Protein AF-A0A2S7N4T4-F1 (afdb_monomer_lite)

Organism: NCBI:txid2064768

Radius of gyration: 18.1 Å; chains: 1; bounding box: 40×39×51 Å

Sequence (169 aa):
MYYPLLSNLRRKQINNHDIDLLDWWLGTRRANTRRHLNPLQFSLDCKIDTDHSIRLFSLCALDENLGLLSVRYVSRCPNCDTVLSTQEQEFVPKIRDCYECGGKYNQDILKDKVEIYFSLNCAPQENIMKKEEVPIGGGQGKAVSLQGLMVRNMLETNDELSGLFECFL

pLDDT: mean 80.86, std 18.31, range [38.97, 97.56]

Secondary structure (DSSP, 8-state):
---GGGGGGGGGT--HHHHHHHHHHHHHS-GGGGGSB-HHHHHHHHT--HHHHHHHHHHHHH-TTT--EEEEEEEE-TTT--EEEEESSS---SEEE-TTT--EEEHHHHHTTEEEEEEE-SPPP---------PPPP---PPPPP-HHHHHHHHTT-GGGGGGSTT--

Structure (mmCIF, N/CA/C/O backbone):
data_AF-A0A2S7N4T4-F1
#
_entry.id   AF-A0A2S7N4T4-F1
#
loop_
_atom_site.group_PDB
_atom_site.id
_atom_site.type_symbol
_atom_site.label_atom_id
_atom_site.label_alt_id
_atom_site.label_comp_id
_atom_site.label_asym_id
_atom_site.label_entity_id
_atom_site.label_seq_id
_atom_site.pdbx_PDB_ins_code
_atom_site.Cartn_x
_atom_site.Cartn_y
_atom_site.Cartn_z
_atom_site.occupancy
_atom_site.B_iso_or_equiv
_atom_site.auth_seq_id
_atom_site.auth_comp_id
_atom_site.auth_asym_id
_atom_site.auth_atom_id
_atom_site.pdbx_PDB_model_num
ATOM 1 N N . MET A 1 1 ? 11.671 7.330 -16.842 1.00 81.25 1 MET A N 1
ATOM 2 C CA . MET A 1 1 ? 11.488 6.928 -15.437 1.00 81.25 1 MET A CA 1
ATOM 3 C C . MET A 1 1 ? 11.312 8.183 -14.595 1.00 81.25 1 MET A C 1
ATOM 5 O O . MET A 1 1 ? 12.155 9.072 -14.693 1.00 81.25 1 MET A O 1
ATOM 9 N N . TYR A 1 2 ? 10.219 8.295 -13.849 1.00 89.00 2 TYR A N 1
ATOM 10 C CA . TYR A 1 2 ? 9.905 9.423 -12.964 1.00 89.00 2 TYR A CA 1
ATOM 11 C C . TYR A 1 2 ? 10.602 9.304 -11.600 1.00 89.00 2 TYR A C 1
ATOM 13 O O . TYR A 1 2 ? 10.934 10.316 -10.985 1.00 89.00 2 TYR A O 1
ATOM 21 N N . TYR A 1 3 ? 10.865 8.079 -11.146 1.00 91.94 3 TYR A N 1
ATOM 22 C CA . TYR A 1 3 ? 11.435 7.749 -9.843 1.00 91.94 3 TYR A CA 1
ATOM 23 C C . TYR A 1 3 ? 12.658 6.839 -10.012 1.00 91.94 3 TYR A C 1
ATOM 25 O O . TYR A 1 3 ? 12.555 5.624 -9.845 1.00 91.94 3 TYR A O 1
ATOM 33 N N . PRO A 1 4 ? 13.853 7.388 -10.305 1.00 91.00 4 PRO A N 1
ATOM 34 C CA . PRO A 1 4 ? 15.040 6.574 -10.589 1.00 91.00 4 PRO A CA 1
ATOM 35 C C . PRO A 1 4 ? 15.467 5.628 -9.463 1.00 91.00 4 PRO A C 1
ATOM 37 O O . PRO A 1 4 ? 16.117 4.620 -9.732 1.00 91.00 4 PRO A O 1
ATOM 40 N N . LEU A 1 5 ? 15.063 5.904 -8.217 1.00 91.00 5 LEU A N 1
ATOM 41 C CA . LEU A 1 5 ? 15.280 5.015 -7.070 1.00 91.00 5 LEU A CA 1
ATOM 42 C C . LEU A 1 5 ? 14.680 3.619 -7.286 1.00 91.00 5 LEU A C 1
ATOM 44 O O . LEU A 1 5 ? 15.238 2.641 -6.798 1.00 91.00 5 LEU A O 1
ATOM 48 N N . LEU A 1 6 ? 13.614 3.497 -8.085 1.00 92.56 6 LEU A N 1
ATOM 49 C CA . LEU A 1 6 ? 13.012 2.211 -8.440 1.00 92.56 6 LEU A CA 1
ATOM 50 C C . LEU A 1 6 ? 13.980 1.273 -9.174 1.00 92.56 6 LEU A C 1
ATOM 52 O O . LEU A 1 6 ? 13.849 0.056 -9.073 1.00 92.56 6 LEU A O 1
ATOM 56 N N . SER A 1 7 ? 15.008 1.803 -9.845 1.00 91.12 7 SER A N 1
ATOM 57 C CA . SER A 1 7 ? 16.040 0.976 -10.483 1.00 91.12 7 SER A CA 1
ATOM 58 C C . SER A 1 7 ? 16.810 0.095 -9.488 1.00 91.12 7 SER A C 1
ATOM 60 O O . SER A 1 7 ? 17.310 -0.965 -9.874 1.00 91.12 7 SER A O 1
ATOM 62 N N . ASN A 1 8 ? 16.843 0.461 -8.200 1.00 90.81 8 ASN A N 1
ATOM 63 C CA . ASN A 1 8 ? 17.457 -0.351 -7.150 1.00 90.81 8 ASN A CA 1
ATOM 64 C C . ASN A 1 8 ? 16.708 -1.675 -6.915 1.00 90.81 8 ASN A C 1
ATOM 66 O O . ASN A 1 8 ? 17.338 -2.652 -6.506 1.00 90.81 8 ASN A O 1
ATOM 70 N N . LEU A 1 9 ? 15.416 -1.767 -7.262 1.00 91.25 9 LEU A N 1
ATOM 71 C CA . LEU A 1 9 ? 14.636 -3.011 -7.168 1.00 91.25 9 LEU A CA 1
ATOM 72 C C . LEU A 1 9 ? 15.167 -4.119 -8.085 1.00 91.25 9 LEU A C 1
ATOM 74 O O . LEU A 1 9 ? 14.981 -5.299 -7.791 1.00 91.25 9 LEU A O 1
ATOM 78 N N . ARG A 1 10 ? 15.907 -3.775 -9.148 1.00 91.00 10 ARG A N 1
ATOM 79 C CA . ARG A 1 10 ? 16.563 -4.762 -10.026 1.00 91.00 10 ARG A CA 1
ATOM 80 C C . ARG A 1 10 ? 17.531 -5.655 -9.254 1.00 91.00 10 ARG A C 1
ATOM 82 O O . ARG A 1 10 ? 17.649 -6.842 -9.541 1.00 91.00 10 ARG A O 1
ATOM 89 N N . ARG A 1 11 ? 18.186 -5.109 -8.221 1.00 91.06 11 ARG A N 1
ATOM 90 C CA . ARG A 1 11 ? 19.092 -5.864 -7.334 1.00 91.06 11 ARG A CA 1
ATOM 91 C C . ARG A 1 11 ? 18.350 -6.900 -6.485 1.00 91.06 11 ARG A C 1
ATOM 93 O O . ARG A 1 11 ? 18.974 -7.823 -5.978 1.00 91.06 11 ARG A O 1
ATOM 100 N N . LYS A 1 12 ? 17.029 -6.757 -6.346 1.00 88.56 12 LYS A N 1
ATOM 101 C CA . LYS A 1 12 ? 16.130 -7.672 -5.629 1.00 88.56 12 LYS A CA 1
ATOM 102 C C . LYS A 1 12 ? 15.410 -8.647 -6.566 1.00 88.56 12 LYS A C 1
ATOM 104 O O . LYS A 1 12 ? 14.422 -9.249 -6.160 1.00 88.56 12 LYS A O 1
ATOM 109 N N . GLN A 1 13 ? 15.899 -8.796 -7.801 1.00 89.94 13 GLN A N 1
ATOM 110 C CA . GLN A 1 13 ? 15.342 -9.693 -8.820 1.00 89.94 13 GLN A CA 1
ATOM 111 C C . GLN A 1 13 ? 13.886 -9.375 -9.209 1.00 89.94 13 GLN A C 1
ATOM 113 O O . GLN A 1 13 ? 13.177 -10.239 -9.717 1.00 89.94 13 GLN A O 1
ATOM 118 N N . ILE A 1 14 ? 13.435 -8.134 -9.001 1.00 93.19 14 ILE A N 1
ATOM 119 C CA . ILE A 1 14 ? 12.149 -7.678 -9.534 1.00 93.19 14 ILE A CA 1
ATOM 120 C C . ILE A 1 14 ? 12.297 -7.445 -11.040 1.00 93.19 14 ILE A C 1
ATOM 122 O O . ILE A 1 14 ? 13.296 -6.876 -11.493 1.00 93.19 14 ILE A O 1
ATOM 126 N N . ASN A 1 15 ? 11.308 -7.892 -11.814 1.00 94.44 15 ASN A N 1
ATOM 127 C CA . ASN A 1 15 ? 11.302 -7.742 -13.263 1.00 94.44 15 ASN A CA 1
ATOM 128 C C . ASN A 1 15 ? 11.269 -6.254 -13.647 1.00 94.44 15 ASN A C 1
ATOM 130 O O . ASN A 1 15 ? 10.511 -5.466 -13.082 1.00 94.44 15 ASN A O 1
ATOM 134 N N . ASN A 1 16 ? 12.068 -5.871 -14.646 1.00 94.62 16 ASN A N 1
ATOM 135 C CA . ASN A 1 16 ? 12.084 -4.509 -15.185 1.00 94.62 16 ASN A CA 1
ATOM 136 C C . ASN A 1 16 ? 10.695 -4.038 -15.621 1.00 94.62 16 ASN A C 1
ATOM 138 O O . ASN A 1 16 ? 10.374 -2.873 -15.429 1.00 94.62 16 ASN A O 1
ATOM 142 N N . HIS A 1 17 ? 9.875 -4.942 -16.159 1.00 95.50 17 HIS A N 1
ATOM 143 C CA . HIS A 1 17 ? 8.514 -4.616 -16.561 1.00 95.50 17 HIS A CA 1
ATOM 144 C C . HIS A 1 17 ? 7.666 -4.105 -15.386 1.00 95.50 17 HIS A C 1
ATOM 146 O O . HIS A 1 17 ? 7.026 -3.064 -15.508 1.00 95.50 17 HIS A O 1
ATOM 152 N N . ASP A 1 18 ? 7.721 -4.778 -14.235 1.00 95.50 18 ASP A N 1
ATOM 153 C CA . ASP A 1 18 ? 6.943 -4.408 -13.046 1.00 95.50 18 ASP A CA 1
ATOM 154 C C . ASP A 1 18 ? 7.452 -3.096 -12.432 1.00 95.50 18 ASP A C 1
ATOM 156 O O . ASP A 1 18 ? 6.670 -2.265 -11.968 1.00 95.50 18 ASP A O 1
ATOM 160 N N . ILE A 1 19 ? 8.771 -2.877 -12.492 1.00 95.50 19 ILE A N 1
ATOM 161 C CA . ILE A 1 19 ? 9.420 -1.623 -12.085 1.00 95.50 19 ILE A CA 1
ATOM 162 C C . ILE A 1 19 ? 8.930 -0.460 -12.956 1.00 95.50 19 ILE A C 1
ATOM 164 O O . ILE A 1 19 ? 8.550 0.584 -12.426 1.00 95.50 19 ILE A O 1
ATOM 168 N N . ASP A 1 20 ? 8.923 -0.637 -14.277 1.00 95.75 20 ASP A N 1
ATOM 169 C CA . ASP A 1 20 ? 8.491 0.393 -15.224 1.00 95.75 20 ASP A CA 1
ATOM 170 C C . ASP A 1 20 ? 6.979 0.663 -15.106 1.00 95.75 20 ASP A C 1
ATOM 172 O O . ASP A 1 20 ? 6.548 1.817 -15.181 1.00 95.75 20 ASP A O 1
ATOM 176 N N . LEU A 1 21 ? 6.171 -0.374 -14.848 1.00 96.88 21 LEU A N 1
ATOM 177 C CA . LEU A 1 21 ? 4.741 -0.234 -14.562 1.00 96.88 21 LEU A CA 1
ATOM 178 C C . LEU A 1 21 ? 4.489 0.556 -13.279 1.00 96.88 21 LEU A C 1
ATOM 180 O O . LEU A 1 21 ? 3.645 1.454 -13.279 1.00 96.88 21 LEU A O 1
ATOM 184 N N . LEU A 1 22 ? 5.220 0.263 -12.200 1.00 96.62 22 LEU A N 1
ATOM 185 C CA . LEU A 1 22 ? 5.103 1.016 -10.953 1.00 96.62 22 LEU A CA 1
ATOM 186 C C . LEU A 1 22 ? 5.532 2.472 -11.140 1.00 96.62 22 LEU A C 1
ATOM 188 O O . LEU A 1 22 ? 4.828 3.374 -10.686 1.00 96.62 22 LEU A O 1
ATOM 192 N N . ASP A 1 23 ? 6.648 2.714 -11.829 1.00 96.25 23 ASP A N 1
ATOM 193 C CA . ASP A 1 23 ? 7.136 4.062 -12.123 1.00 96.25 23 ASP A CA 1
ATOM 194 C C . ASP A 1 23 ? 6.095 4.891 -12.881 1.00 96.25 23 ASP A C 1
ATOM 196 O O . ASP A 1 23 ? 5.756 6.008 -12.473 1.00 96.25 23 ASP A O 1
ATOM 200 N N . TRP A 1 24 ? 5.544 4.316 -13.953 1.00 95.25 24 TRP A N 1
ATOM 201 C CA . TRP A 1 24 ? 4.478 4.935 -14.728 1.00 95.25 24 TRP A CA 1
ATOM 202 C C . TRP A 1 24 ? 3.242 5.184 -13.861 1.00 95.25 24 TRP A C 1
ATOM 204 O O . TRP A 1 24 ? 2.739 6.311 -13.812 1.00 95.25 24 TRP A O 1
ATOM 214 N N . TRP A 1 25 ? 2.776 4.171 -13.123 1.00 96.25 25 TRP A N 1
ATOM 215 C CA . TRP A 1 25 ? 1.568 4.270 -12.308 1.00 96.25 25 TRP A CA 1
ATOM 216 C C . TRP A 1 25 ? 1.692 5.367 -11.250 1.00 96.25 25 TRP A C 1
ATOM 218 O O . TRP A 1 25 ? 0.807 6.224 -11.167 1.00 96.25 25 TRP A O 1
ATOM 228 N N . LEU A 1 26 ? 2.812 5.417 -10.518 1.00 95.25 26 LEU A N 1
ATOM 229 C CA . LEU A 1 26 ? 3.123 6.477 -9.552 1.00 95.25 26 LEU A CA 1
ATOM 230 C C . LEU A 1 26 ? 3.168 7.856 -10.223 1.00 95.25 26 LEU A C 1
ATOM 232 O O . LEU A 1 26 ? 2.606 8.817 -9.688 1.00 95.25 26 LEU A O 1
ATOM 236 N N . GLY A 1 27 ? 3.764 7.945 -11.417 1.00 92.00 27 GLY A N 1
ATOM 237 C CA . GLY A 1 27 ? 3.831 9.169 -12.215 1.00 92.00 27 GLY A CA 1
ATOM 238 C C . GLY A 1 27 ? 2.451 9.731 -12.573 1.00 92.00 27 GLY A C 1
ATOM 239 O O . GLY A 1 27 ? 2.257 10.948 -12.552 1.00 92.00 27 GLY A O 1
ATOM 240 N N . THR A 1 28 ? 1.456 8.866 -12.805 1.00 91.44 28 THR A N 1
ATOM 241 C CA . THR A 1 28 ? 0.073 9.291 -13.105 1.00 91.44 28 THR A CA 1
ATOM 242 C C . THR A 1 28 ? -0.726 9.770 -11.886 1.00 91.44 28 THR A C 1
ATOM 244 O O . THR A 1 28 ? -1.798 10.362 -12.045 1.00 91.44 28 THR A O 1
ATOM 247 N N . ARG A 1 29 ? -0.267 9.511 -10.650 1.00 92.38 29 ARG A N 1
ATOM 248 C CA . ARG A 1 29 ? -1.033 9.850 -9.439 1.00 92.38 29 ARG A CA 1
ATOM 249 C C . ARG A 1 29 ? -0.998 11.354 -9.158 1.00 92.38 29 ARG A C 1
ATOM 251 O O . ARG A 1 29 ? 0.064 11.983 -9.103 1.00 92.38 29 ARG A O 1
ATOM 258 N N . ARG A 1 30 ? -2.175 11.925 -8.877 1.00 89.44 30 ARG A N 1
ATOM 259 C CA . ARG A 1 30 ? -2.335 13.321 -8.430 1.00 89.44 30 ARG A CA 1
ATOM 260 C C . ARG A 1 30 ? -1.657 13.533 -7.074 1.00 89.44 30 ARG A C 1
ATOM 262 O O . ARG A 1 30 ? -1.575 12.609 -6.265 1.00 89.44 30 ARG A O 1
ATOM 269 N N . ALA A 1 31 ? -1.258 14.769 -6.776 1.00 85.56 31 ALA A N 1
ATOM 270 C CA . ALA A 1 31 ? -0.576 15.111 -5.524 1.00 85.56 31 ALA A CA 1
ATOM 271 C C . ALA A 1 31 ? -1.319 14.608 -4.267 1.00 85.56 31 ALA A C 1
ATOM 273 O O . ALA A 1 31 ? -0.714 13.967 -3.413 1.00 85.56 31 ALA A O 1
ATOM 274 N N . ASN A 1 32 ? -2.642 14.793 -4.199 1.00 84.88 32 ASN A N 1
ATOM 275 C CA . ASN A 1 32 ? -3.446 14.368 -3.044 1.00 84.88 32 ASN A CA 1
ATOM 276 C C . ASN A 1 32 ? -3.521 12.839 -2.884 1.00 84.88 32 ASN A C 1
ATOM 278 O O . ASN A 1 32 ? -3.624 12.339 -1.766 1.00 84.88 32 ASN A O 1
ATOM 282 N N . THR A 1 33 ? -3.441 12.090 -3.989 1.00 88.56 33 THR A N 1
ATOM 283 C CA . THR A 1 33 ? -3.483 10.618 -3.968 1.00 88.56 33 THR A CA 1
ATOM 284 C C . THR A 1 33 ? -2.148 9.992 -3.577 1.00 88.56 33 THR A C 1
ATOM 286 O O . THR A 1 33 ? -2.130 8.872 -3.084 1.00 88.56 33 THR A O 1
ATOM 289 N N . ARG A 1 34 ? -1.032 10.722 -3.708 1.00 90.62 34 ARG A N 1
ATOM 290 C CA . ARG A 1 34 ? 0.311 10.220 -3.366 1.00 90.62 34 ARG A CA 1
ATOM 291 C C . ARG A 1 34 ? 0.502 9.907 -1.882 1.00 90.62 34 ARG A C 1
ATOM 293 O O . ARG A 1 34 ? 1.447 9.210 -1.551 1.00 90.62 34 ARG A O 1
ATOM 300 N N . ARG A 1 35 ? -0.379 10.403 -1.007 1.00 89.94 35 ARG A N 1
ATOM 301 C CA . ARG A 1 35 ? -0.368 10.112 0.439 1.00 89.94 35 ARG A CA 1
ATOM 302 C C . ARG A 1 35 ? -1.173 8.868 0.829 1.00 89.94 35 ARG A C 1
ATOM 304 O O . ARG A 1 35 ? -1.085 8.441 1.972 1.00 89.94 35 ARG A O 1
ATOM 311 N N . HIS A 1 36 ? -1.975 8.335 -0.092 1.00 93.38 36 HIS A N 1
ATOM 312 C CA . HIS A 1 36 ? -2.907 7.230 0.147 1.00 93.38 36 HIS A CA 1
ATOM 313 C C . HIS A 1 36 ? -2.821 6.216 -0.997 1.00 93.38 36 HIS A C 1
ATOM 315 O O . HIS A 1 36 ? -3.820 5.858 -1.620 1.00 93.38 36 HIS A O 1
ATOM 321 N N . LEU A 1 37 ? -1.600 5.805 -1.333 1.00 96.25 37 LEU A N 1
ATOM 322 C CA . LEU A 1 37 ? -1.372 4.792 -2.350 1.00 96.25 37 LEU A CA 1
ATOM 323 C C . LEU A 1 37 ? -1.751 3.425 -1.785 1.00 96.25 37 LEU A C 1
ATOM 325 O O . LEU A 1 37 ? -1.360 3.075 -0.673 1.00 96.25 37 LEU A O 1
ATOM 329 N N . ASN A 1 38 ? -2.510 2.660 -2.561 1.00 95.94 38 ASN A N 1
ATOM 330 C CA . ASN A 1 38 ? -2.962 1.330 -2.186 1.00 95.94 38 ASN A CA 1
ATOM 331 C C . ASN A 1 38 ? -2.388 0.313 -3.193 1.00 95.94 38 ASN A C 1
ATOM 333 O O . ASN A 1 38 ? -2.705 0.438 -4.382 1.00 95.94 38 ASN A O 1
ATOM 337 N N . PRO A 1 39 ? -1.583 -0.679 -2.760 1.00 96.62 39 PRO A N 1
ATOM 338 C CA . PRO A 1 39 ? -1.014 -1.692 -3.655 1.00 96.62 39 PRO A CA 1
ATOM 339 C C . PRO A 1 39 ? -2.088 -2.467 -4.427 1.00 96.62 39 PRO A C 1
ATOM 341 O O . PRO A 1 39 ? -1.880 -2.854 -5.569 1.00 96.62 39 PRO A O 1
ATOM 344 N N . LEU A 1 40 ? -3.285 -2.602 -3.866 1.00 96.62 40 LEU A N 1
ATOM 345 C CA . LEU A 1 40 ? -4.400 -3.311 -4.494 1.00 96.62 40 LEU A CA 1
ATOM 346 C C . LEU A 1 40 ? -4.998 -2.525 -5.648 1.00 96.62 40 LEU A C 1
ATOM 348 O O . LEU A 1 40 ? -5.381 -3.095 -6.664 1.00 96.62 40 LEU A O 1
ATOM 352 N N . GLN A 1 41 ? -5.039 -1.197 -5.515 1.00 96.19 41 GLN A N 1
ATOM 353 C CA . GLN A 1 41 ? -5.430 -0.346 -6.630 1.00 96.19 41 GLN A CA 1
ATOM 354 C C . GLN A 1 41 ? -4.405 -0.461 -7.760 1.00 96.19 41 GLN A C 1
ATOM 356 O O . GLN A 1 41 ? -4.794 -0.500 -8.920 1.00 96.19 41 GLN A O 1
ATOM 361 N N . PHE A 1 42 ? -3.114 -0.555 -7.433 1.00 97.12 42 PHE A N 1
ATOM 362 C CA . PHE A 1 42 ? -2.068 -0.802 -8.424 1.00 97.12 42 PHE A CA 1
ATOM 363 C C . PHE A 1 42 ? -2.213 -2.182 -9.088 1.00 97.12 42 PHE A C 1
ATOM 365 O O . PHE A 1 42 ? -2.191 -2.262 -10.313 1.00 97.12 42 PHE A O 1
ATOM 372 N N . SER A 1 43 ? -2.447 -3.244 -8.309 1.00 97.56 43 SER A N 1
ATOM 373 C CA . SER A 1 43 ? -2.735 -4.597 -8.813 1.00 97.56 43 SER A CA 1
ATOM 374 C C . SER A 1 43 ? -3.887 -4.591 -9.822 1.00 97.56 43 SER A C 1
ATOM 376 O O . SER A 1 43 ? -3.747 -5.132 -10.919 1.00 97.56 43 SER A O 1
ATOM 378 N N . LEU A 1 44 ? -4.987 -3.900 -9.508 1.00 97.06 44 LEU A N 1
ATOM 379 C CA . LEU A 1 44 ? -6.148 -3.789 -10.393 1.00 97.06 44 LEU A CA 1
ATOM 380 C C . LEU A 1 44 ? -5.882 -2.921 -11.629 1.00 97.06 44 LEU A C 1
ATOM 382 O O . LEU A 1 44 ? -6.213 -3.334 -12.741 1.00 97.06 44 LEU A O 1
ATOM 386 N N . ASP A 1 45 ? -5.275 -1.744 -11.453 1.00 96.38 45 ASP A N 1
ATOM 387 C CA . ASP A 1 45 ? -4.990 -0.802 -12.543 1.00 96.38 45 ASP A CA 1
ATOM 388 C C . ASP A 1 45 ? -4.009 -1.403 -13.565 1.00 96.38 45 ASP A C 1
ATOM 390 O O . ASP A 1 45 ? -4.161 -1.198 -14.771 1.00 96.38 45 ASP A O 1
ATOM 394 N N . CYS A 1 46 ? -3.010 -2.152 -13.091 1.00 95.88 46 CYS A N 1
ATOM 395 C CA . CYS A 1 46 ? -1.928 -2.697 -13.910 1.00 95.88 46 CYS A CA 1
ATOM 396 C C . CYS A 1 46 ? -2.083 -4.190 -14.234 1.00 95.88 46 CYS A C 1
ATOM 398 O O . CYS A 1 46 ? -1.256 -4.727 -14.965 1.00 95.88 46 CYS A O 1
ATOM 400 N N . LYS A 1 47 ? -3.139 -4.853 -13.738 1.00 96.31 47 LYS A N 1
ATOM 401 C CA . LYS A 1 47 ? -3.372 -6.305 -13.878 1.00 96.31 47 LYS A CA 1
ATOM 402 C C . LYS A 1 47 ? -2.178 -7.147 -13.411 1.00 96.31 47 LYS A C 1
ATOM 404 O O . LYS A 1 47 ? -1.807 -8.127 -14.054 1.00 96.31 47 LYS A O 1
ATOM 409 N N . ILE A 1 48 ? -1.587 -6.741 -12.294 1.00 94.62 48 ILE A N 1
ATOM 410 C CA . ILE A 1 48 ? -0.492 -7.448 -11.625 1.00 94.62 48 ILE A CA 1
ATOM 411 C C . ILE A 1 48 ? -1.079 -8.256 -10.473 1.00 94.62 48 ILE A C 1
ATOM 413 O O . ILE A 1 48 ? -2.055 -7.834 -9.853 1.00 94.62 48 ILE A O 1
ATOM 417 N N . ASP A 1 49 ? -0.477 -9.402 -10.178 1.00 96.56 49 ASP A N 1
ATOM 418 C CA . ASP A 1 49 ? -0.837 -10.216 -9.025 1.00 96.56 49 ASP A CA 1
ATOM 419 C C . ASP A 1 49 ? -0.843 -9.406 -7.711 1.00 96.56 49 ASP A C 1
ATOM 421 O O . ASP A 1 49 ? -0.005 -8.527 -7.480 1.00 96.56 49 ASP A O 1
ATOM 425 N N . THR A 1 50 ? -1.830 -9.675 -6.855 1.00 96.25 50 THR A N 1
ATOM 426 C CA . THR A 1 50 ? -2.033 -8.914 -5.620 1.00 96.25 50 THR A CA 1
ATOM 427 C C . THR A 1 50 ? -0.873 -9.109 -4.647 1.00 96.25 50 THR A C 1
ATOM 429 O O . THR A 1 50 ? -0.350 -8.113 -4.140 1.00 96.25 50 THR A O 1
ATOM 432 N N . ASP A 1 51 ? -0.402 -10.336 -4.450 1.00 96.50 51 ASP A N 1
ATOM 433 C CA . ASP A 1 51 ? 0.710 -10.610 -3.536 1.00 96.50 51 ASP A CA 1
ATOM 434 C C . ASP A 1 51 ? 1.998 -9.969 -4.052 1.00 96.50 51 ASP A C 1
ATOM 436 O O . ASP A 1 51 ? 2.745 -9.333 -3.299 1.00 96.50 51 ASP A O 1
ATOM 440 N N . HIS A 1 52 ? 2.213 -10.028 -5.368 1.00 95.81 52 HIS A N 1
ATOM 441 C CA . HIS A 1 52 ? 3.315 -9.326 -6.011 1.00 95.81 52 HIS A CA 1
ATOM 442 C C . HIS A 1 52 ? 3.239 -7.805 -5.803 1.00 95.81 52 HIS A C 1
ATOM 444 O O . HIS A 1 52 ? 4.245 -7.177 -5.469 1.00 95.81 52 HIS A O 1
ATOM 450 N N . SER A 1 53 ? 2.055 -7.202 -5.944 1.00 97.06 53 SER A N 1
ATOM 451 C CA . SER A 1 53 ? 1.860 -5.761 -5.739 1.00 97.06 53 SER A CA 1
ATOM 452 C C . SER A 1 53 ? 2.172 -5.325 -4.305 1.00 97.06 53 SER A C 1
ATOM 454 O O . SER A 1 53 ? 2.854 -4.319 -4.096 1.00 97.06 53 SER A O 1
ATOM 456 N N . ILE A 1 54 ? 1.735 -6.109 -3.315 1.00 96.50 54 ILE A N 1
ATOM 457 C CA . ILE A 1 54 ? 2.001 -5.856 -1.898 1.00 96.50 54 ILE A CA 1
ATOM 458 C C . ILE A 1 54 ? 3.503 -5.961 -1.652 1.00 96.50 54 ILE A C 1
ATOM 460 O O . ILE A 1 54 ? 4.097 -5.040 -1.093 1.00 96.50 54 ILE A O 1
ATOM 464 N N . ARG A 1 55 ? 4.143 -7.028 -2.143 1.00 95.56 55 ARG A N 1
ATOM 465 C CA . ARG A 1 55 ? 5.592 -7.222 -2.029 1.00 95.56 55 ARG A CA 1
ATOM 466 C C . ARG A 1 55 ? 6.373 -6.050 -2.621 1.00 95.56 55 ARG A C 1
ATOM 468 O O . ARG A 1 55 ? 7.316 -5.572 -1.995 1.00 95.56 55 ARG A O 1
ATOM 475 N N . LEU A 1 56 ? 5.983 -5.573 -3.800 1.00 95.88 56 LEU A N 1
ATOM 476 C CA . LEU A 1 56 ? 6.635 -4.457 -4.483 1.00 95.88 56 LEU A CA 1
ATOM 477 C C . LEU A 1 56 ? 6.586 -3.171 -3.643 1.00 95.88 56 LEU A C 1
ATOM 479 O O . LEU A 1 56 ? 7.609 -2.511 -3.450 1.00 95.88 56 LEU A O 1
ATOM 483 N N . PHE A 1 57 ? 5.412 -2.838 -3.104 1.00 97.00 57 PHE A N 1
ATOM 484 C CA . PHE A 1 57 ? 5.222 -1.662 -2.254 1.00 97.00 57 PHE A CA 1
ATOM 485 C C . PHE A 1 57 ? 5.972 -1.790 -0.929 1.00 97.00 57 PHE A C 1
ATOM 487 O O . PHE A 1 57 ? 6.642 -0.842 -0.517 1.00 97.00 57 PHE A O 1
ATOM 494 N N . SER A 1 58 ? 5.927 -2.966 -0.302 1.00 94.56 58 SER A N 1
ATOM 495 C CA . SER A 1 58 ? 6.671 -3.252 0.925 1.00 94.56 58 SER A CA 1
ATOM 496 C C . SER A 1 58 ? 8.175 -3.094 0.719 1.00 94.56 58 SER A C 1
ATOM 498 O O . SER A 1 58 ? 8.827 -2.446 1.528 1.00 94.56 58 SER A O 1
ATOM 500 N N . LEU A 1 59 ? 8.734 -3.584 -0.394 1.00 95.00 59 LEU A N 1
ATOM 501 C CA . LEU A 1 59 ? 10.146 -3.360 -0.729 1.00 95.00 59 LEU A CA 1
ATOM 502 C C . LEU A 1 59 ? 10.465 -1.871 -0.901 1.00 95.00 59 LEU A C 1
ATOM 504 O O . LEU A 1 59 ? 11.489 -1.403 -0.415 1.00 95.00 59 LEU A O 1
ATOM 508 N N . CYS A 1 60 ? 9.585 -1.111 -1.554 1.00 95.00 60 CYS A N 1
ATOM 509 C CA . CYS A 1 60 ? 9.782 0.328 -1.738 1.00 95.00 60 CYS A CA 1
ATOM 510 C C . CYS A 1 60 ? 9.697 1.132 -0.433 1.00 95.00 60 CYS A C 1
ATOM 512 O O . CYS A 1 60 ? 10.210 2.253 -0.391 1.00 95.00 60 CYS A O 1
ATOM 514 N N . ALA A 1 61 ? 9.025 0.595 0.589 1.00 93.94 61 ALA A N 1
ATOM 515 C CA . ALA A 1 61 ? 8.850 1.240 1.886 1.00 93.94 61 ALA A CA 1
ATOM 516 C C . ALA A 1 61 ? 9.888 0.812 2.932 1.00 93.94 61 ALA A C 1
ATOM 518 O O . ALA A 1 61 ? 10.299 1.630 3.747 1.00 93.94 61 ALA A O 1
ATOM 519 N N . LEU A 1 62 ? 10.288 -0.461 2.921 1.00 90.38 62 LEU A N 1
ATOM 520 C CA . LEU A 1 62 ? 11.123 -1.067 3.960 1.00 90.38 62 LEU A CA 1
ATOM 521 C C . LEU A 1 62 ? 12.603 -1.170 3.571 1.00 90.38 62 LEU A C 1
ATOM 523 O O . LEU A 1 62 ? 13.447 -1.285 4.453 1.00 90.38 62 LEU A O 1
ATOM 527 N N . ASP A 1 63 ? 12.947 -1.147 2.278 1.00 89.88 63 ASP A N 1
ATOM 528 C CA . ASP A 1 63 ? 14.354 -1.149 1.868 1.00 89.88 63 ASP A CA 1
ATOM 529 C C . ASP A 1 63 ? 14.971 0.241 2.078 1.00 89.88 63 ASP A C 1
ATOM 531 O O . ASP A 1 63 ? 14.604 1.219 1.415 1.00 89.88 63 ASP A O 1
ATOM 535 N N . GLU A 1 64 ? 15.955 0.306 2.976 1.00 84.69 64 GLU A N 1
ATOM 536 C CA . GLU A 1 64 ? 16.706 1.517 3.329 1.00 84.69 64 GLU A CA 1
ATOM 537 C C . GLU A 1 64 ? 17.381 2.183 2.117 1.00 84.69 64 GLU A C 1
ATOM 539 O O . GLU A 1 64 ? 17.590 3.394 2.106 1.00 84.69 64 GLU A O 1
ATOM 544 N N . ASN A 1 65 ? 17.689 1.417 1.063 1.00 83.38 65 ASN A N 1
ATOM 545 C CA . ASN A 1 65 ? 18.319 1.933 -0.156 1.00 83.38 65 ASN A CA 1
ATOM 546 C C . ASN A 1 65 ? 17.316 2.540 -1.149 1.00 83.38 65 ASN A C 1
ATOM 548 O O . ASN A 1 65 ? 17.725 3.124 -2.158 1.00 83.38 65 ASN A O 1
ATOM 552 N N . LEU A 1 66 ? 16.015 2.347 -0.920 1.00 87.62 66 LEU A N 1
ATOM 553 C CA . LEU A 1 66 ? 14.948 2.931 -1.725 1.00 87.62 66 LEU A CA 1
ATOM 554 C C . LEU A 1 66 ? 14.326 4.123 -1.013 1.00 87.62 66 LEU A C 1
ATOM 556 O O . LEU A 1 66 ? 14.307 5.206 -1.593 1.00 87.62 66 LEU A O 1
ATOM 560 N N . GLY A 1 67 ? 13.792 3.925 0.199 1.00 85.50 67 GLY A N 1
ATOM 561 C CA . GLY A 1 67 ? 13.097 4.971 0.965 1.00 85.50 67 GLY A CA 1
ATOM 562 C C . GLY A 1 67 ? 12.009 5.714 0.172 1.00 85.50 67 GLY A C 1
ATOM 563 O O . GLY A 1 67 ? 11.683 6.864 0.475 1.00 85.50 67 GLY A O 1
ATOM 564 N N . LEU A 1 68 ? 11.485 5.093 -0.891 1.00 93.31 68 LEU A N 1
ATOM 565 C CA . LEU A 1 68 ? 10.615 5.739 -1.870 1.00 93.31 68 LEU A CA 1
ATOM 566 C C . LEU A 1 68 ? 9.218 5.953 -1.291 1.00 93.31 68 LEU A C 1
ATOM 568 O O . LEU A 1 68 ? 8.590 6.988 -1.533 1.00 93.31 68 LEU A O 1
ATOM 572 N N . LEU A 1 69 ? 8.747 4.964 -0.536 1.00 95.56 69 LEU A N 1
ATOM 573 C CA . LEU A 1 69 ? 7.457 4.975 0.131 1.00 95.56 69 LEU A CA 1
ATOM 574 C C . LEU A 1 69 ? 7.638 5.006 1.652 1.00 95.56 69 LEU A C 1
ATOM 576 O O . LEU A 1 69 ? 8.654 4.571 2.179 1.00 95.56 69 LEU A O 1
ATOM 580 N N . SER A 1 70 ? 6.622 5.488 2.357 1.00 94.00 70 SER A N 1
ATOM 581 C CA . SER A 1 70 ? 6.448 5.301 3.799 1.00 94.00 70 SER A CA 1
ATOM 582 C C . SER A 1 70 ? 5.111 4.626 4.060 1.00 94.00 70 SER A C 1
ATOM 584 O O . SER A 1 70 ? 4.121 4.940 3.393 1.00 94.00 70 SER A O 1
ATOM 586 N N . VAL A 1 71 ? 5.062 3.729 5.040 1.00 93.69 71 VAL A N 1
ATOM 587 C CA . VAL A 1 71 ? 3.819 3.070 5.455 1.00 93.69 71 VAL A CA 1
ATOM 588 C C . VAL A 1 71 ? 2.962 4.047 6.268 1.00 93.69 71 VAL A C 1
ATOM 590 O O . VAL A 1 71 ? 3.469 4.828 7.071 1.00 93.69 71 VAL A O 1
ATOM 593 N N . ARG A 1 72 ? 1.648 4.030 6.044 1.00 92.12 72 ARG A N 1
ATOM 594 C CA . ARG A 1 72 ? 0.647 4.765 6.821 1.00 92.12 72 ARG A CA 1
ATOM 595 C C . ARG A 1 72 ? -0.438 3.809 7.290 1.00 92.12 72 ARG A C 1
ATOM 597 O O . ARG A 1 72 ? -1.015 3.076 6.492 1.00 92.12 72 ARG A O 1
ATOM 604 N N . TYR A 1 73 ? -0.774 3.909 8.564 1.00 91.31 73 TYR A N 1
ATOM 605 C CA . TYR A 1 73 ? -1.829 3.146 9.209 1.00 91.31 73 TYR A CA 1
ATOM 606 C C . TYR A 1 73 ? -3.036 4.049 9.429 1.00 91.31 73 TYR A C 1
ATOM 608 O O . TYR A 1 73 ? -2.927 5.122 10.031 1.00 91.31 73 TYR A O 1
ATOM 616 N N . VAL A 1 74 ? -4.193 3.628 8.930 1.00 91.31 74 VAL A N 1
ATOM 617 C CA . VAL A 1 74 ? -5.460 4.347 9.068 1.00 91.31 74 VAL A CA 1
ATOM 618 C C . VAL A 1 74 ? -6.415 3.468 9.856 1.00 91.31 74 VAL A C 1
ATOM 620 O O . VAL A 1 74 ? -6.857 2.436 9.367 1.00 91.31 74 VAL A O 1
ATOM 623 N N . SER A 1 75 ? -6.740 3.866 11.083 1.00 91.38 75 SER A N 1
ATOM 624 C CA . SER A 1 75 ? -7.739 3.162 11.887 1.00 91.38 75 SER A CA 1
ATOM 625 C C . SER A 1 75 ? -9.125 3.747 11.648 1.00 91.38 75 SER A C 1
ATOM 627 O O . SER A 1 75 ? -9.303 4.970 11.666 1.00 91.38 75 SER A O 1
ATOM 629 N N . ARG A 1 76 ? -10.116 2.876 11.447 1.00 92.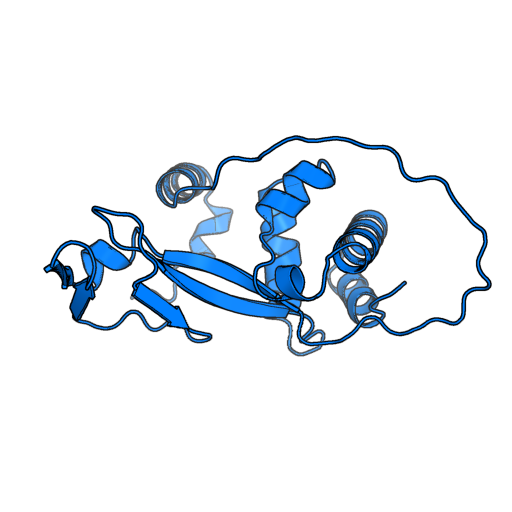06 76 ARG A N 1
ATOM 630 C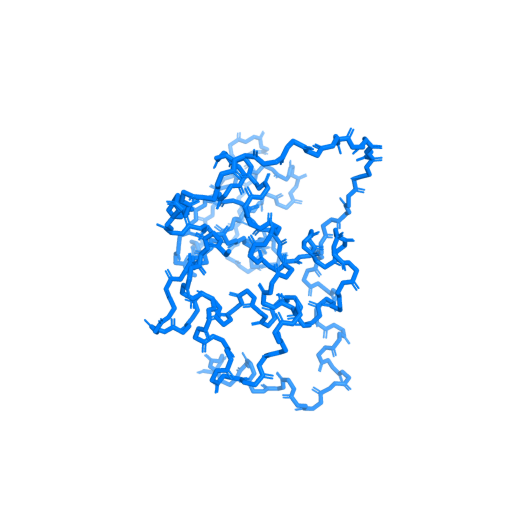 CA . ARG A 1 76 ? -11.512 3.268 11.223 1.00 92.06 76 ARG A CA 1
ATOM 631 C C . ARG A 1 76 ? -12.430 2.794 12.336 1.00 92.06 76 ARG A C 1
ATOM 633 O O . ARG A 1 76 ? -12.182 1.789 12.998 1.00 92.06 76 ARG A O 1
ATOM 640 N N . CYS A 1 77 ? -13.508 3.541 12.539 1.00 92.81 77 CYS A N 1
ATOM 641 C CA . CYS A 1 77 ? -14.567 3.171 13.460 1.00 92.81 77 CYS A CA 1
ATOM 642 C C . CYS A 1 77 ? -15.262 1.888 12.971 1.00 92.81 77 CYS A C 1
ATOM 644 O O . CYS A 1 77 ? -15.777 1.882 11.855 1.00 92.81 77 CYS A O 1
ATOM 646 N N . PRO A 1 78 ? -15.376 0.832 13.795 1.00 92.31 78 PRO A N 1
ATOM 647 C CA . PRO A 1 78 ? -16.043 -0.408 13.395 1.00 92.31 78 PRO A CA 1
ATOM 648 C C . PRO A 1 78 ? -17.533 -0.237 13.073 1.00 92.31 78 PRO A C 1
ATOM 650 O O . PRO A 1 78 ? -18.099 -1.070 12.373 1.00 92.31 78 PRO A O 1
ATOM 653 N N . ASN A 1 79 ? -18.170 0.802 13.621 1.00 94.56 79 ASN A N 1
ATOM 654 C CA . ASN A 1 79 ? -19.615 1.006 13.538 1.00 94.56 79 ASN A CA 1
ATOM 655 C C . ASN A 1 79 ? -20.029 1.970 12.416 1.00 94.56 79 ASN A C 1
ATOM 657 O O . ASN A 1 79 ? -21.029 1.737 11.748 1.00 94.56 79 ASN A O 1
ATOM 661 N N . CYS A 1 80 ? -19.278 3.056 12.208 1.00 93.56 80 CYS A N 1
ATOM 662 C CA . CYS A 1 80 ? -19.632 4.103 11.239 1.00 93.56 80 CYS A CA 1
ATOM 663 C C . CYS A 1 80 ? -18.538 4.398 10.204 1.00 93.56 80 CYS A C 1
ATOM 665 O O . CYS A 1 80 ? -18.675 5.342 9.435 1.00 93.56 80 CYS A O 1
ATOM 667 N N . ASP A 1 81 ? -17.446 3.627 10.202 1.00 92.25 81 ASP A N 1
ATOM 668 C CA . ASP A 1 81 ? -16.320 3.718 9.260 1.00 92.25 81 ASP A CA 1
ATOM 669 C C . ASP A 1 81 ? -15.543 5.053 9.248 1.00 92.25 81 ASP A C 1
ATOM 671 O O . ASP A 1 81 ? -14.600 5.242 8.479 1.00 92.25 81 ASP A O 1
ATOM 675 N N . THR A 1 82 ? -15.875 5.982 10.147 1.00 93.75 82 THR A N 1
ATOM 676 C CA . THR A 1 82 ? -15.147 7.244 10.310 1.00 93.75 82 THR A CA 1
ATOM 677 C C . THR A 1 82 ? -13.687 6.989 10.671 1.00 93.75 82 THR A C 1
ATOM 679 O O . THR A 1 82 ? -13.388 6.188 11.560 1.00 93.75 82 THR A O 1
ATOM 682 N N . VAL A 1 83 ? -12.772 7.713 10.024 1.00 92.12 83 VAL A N 1
ATOM 683 C CA . VAL A 1 83 ? -11.339 7.670 10.340 1.00 92.12 83 VAL A CA 1
ATOM 684 C C . VAL A 1 83 ? -11.112 8.169 11.767 1.00 92.12 83 VAL A C 1
ATOM 686 O O . VAL A 1 83 ? -11.427 9.310 12.096 1.00 92.12 83 VAL A O 1
ATOM 689 N N . LEU A 1 84 ? -10.547 7.309 12.613 1.00 90.50 84 LEU A N 1
ATOM 690 C CA . LEU A 1 84 ? -10.236 7.614 14.009 1.00 90.50 84 LEU A CA 1
ATOM 691 C C . LEU A 1 84 ? -8.832 8.195 14.158 1.00 90.50 84 LEU A C 1
ATOM 693 O O . LEU A 1 84 ? -8.611 9.103 14.958 1.00 90.50 84 LEU A O 1
ATOM 697 N N . SER A 1 85 ? -7.863 7.661 13.412 1.00 88.12 85 SER A N 1
ATOM 698 C CA . SER A 1 85 ? -6.516 8.225 13.355 1.00 88.12 85 SER A CA 1
ATOM 699 C C . SER A 1 85 ? -5.764 7.798 12.101 1.00 88.12 85 SER A C 1
ATOM 701 O O . SER A 1 85 ? -6.033 6.745 11.525 1.00 88.12 85 SER A O 1
ATOM 703 N N . THR A 1 86 ? -4.779 8.607 11.720 1.00 88.19 86 THR A N 1
ATOM 704 C CA . THR A 1 86 ? -3.793 8.283 10.688 1.00 88.19 86 THR A CA 1
ATOM 705 C C . THR A 1 86 ? -2.411 8.432 11.299 1.00 88.19 86 THR A C 1
ATOM 707 O O . THR A 1 86 ? -2.090 9.504 11.809 1.00 88.19 86 THR A O 1
ATOM 710 N N . GLN A 1 87 ? -1.607 7.374 11.267 1.00 85.00 87 GLN A N 1
ATOM 711 C CA . GLN A 1 87 ? -0.279 7.346 11.880 1.00 85.00 87 GLN A CA 1
ATOM 712 C C . GLN A 1 87 ? 0.750 6.767 10.908 1.00 85.00 87 GLN A C 1
ATOM 714 O O . GLN A 1 87 ? 0.412 5.974 10.035 1.00 85.00 87 GLN A O 1
ATOM 719 N N . GLU A 1 88 ? 2.002 7.197 11.036 1.00 80.25 88 GLU A N 1
ATOM 720 C CA . GLU A 1 88 ? 3.134 6.680 10.242 1.00 80.25 88 GLU A CA 1
ATOM 721 C C . GLU A 1 88 ? 3.837 5.517 10.948 1.00 80.25 88 GLU A C 1
ATOM 723 O O . GLU A 1 88 ? 4.559 4.746 10.329 1.00 80.25 88 GLU A O 1
ATOM 728 N N . GLN A 1 89 ? 3.585 5.363 12.247 1.00 75.25 89 GLN A N 1
ATOM 729 C CA . GLN A 1 89 ? 4.050 4.237 13.041 1.00 75.25 89 GLN A CA 1
ATOM 730 C C . GLN A 1 89 ? 2.906 3.260 13.274 1.00 75.25 89 GLN A C 1
ATOM 732 O O . GLN A 1 89 ? 1.735 3.653 13.324 1.00 75.25 89 GLN A O 1
ATOM 737 N N . GLU A 1 90 ? 3.265 1.992 13.450 1.00 68.38 90 GLU A N 1
ATOM 738 C CA . GLU A 1 90 ? 2.355 0.903 13.797 1.00 68.38 90 GLU A CA 1
ATOM 739 C C . GLU A 1 90 ? 1.915 1.028 15.264 1.00 68.38 90 GLU A C 1
ATOM 741 O O . GLU A 1 90 ? 2.230 0.219 16.131 1.00 68.38 90 GLU A O 1
ATOM 746 N N . PHE A 1 91 ? 1.226 2.120 15.582 1.00 72.06 91 PHE A N 1
ATOM 747 C CA . PHE A 1 91 ? 0.733 2.385 16.919 1.00 72.06 91 PHE A CA 1
ATOM 748 C C . PHE A 1 91 ? -0.781 2.549 16.889 1.00 72.06 91 PHE A C 1
ATOM 750 O O . PHE A 1 91 ? -1.333 3.580 16.500 1.00 72.06 91 PHE A O 1
ATOM 757 N N . VAL A 1 92 ? -1.476 1.509 17.346 1.00 69.00 92 VAL A N 1
ATOM 758 C CA . VAL A 1 92 ? -2.908 1.576 17.636 1.00 69.00 92 VAL A CA 1
ATOM 759 C C . VAL A 1 92 ? -3.062 1.911 19.121 1.00 69.00 92 VAL A C 1
ATOM 761 O O . VAL A 1 92 ? -2.638 1.124 19.967 1.00 69.00 92 VAL A O 1
ATOM 764 N N . PRO A 1 93 ? -3.651 3.063 19.481 1.00 72.75 93 PRO A N 1
ATOM 765 C CA . PRO A 1 93 ? -3.819 3.439 20.881 1.00 72.75 93 PRO A CA 1
ATOM 766 C C . PRO A 1 93 ? -4.691 2.436 21.634 1.00 72.75 93 PRO A C 1
ATOM 768 O O . PRO A 1 93 ? -5.622 1.868 21.065 1.00 72.75 93 PRO A O 1
ATOM 771 N N . LYS A 1 94 ? -4.421 2.267 22.935 1.00 80.81 94 LYS A N 1
ATOM 772 C CA . LYS A 1 94 ? -5.121 1.289 23.787 1.00 80.81 94 LYS A CA 1
ATOM 773 C C . LYS A 1 94 ? -6.643 1.457 23.773 1.00 80.81 94 LYS A C 1
ATOM 775 O O . LYS A 1 94 ? -7.364 0.464 23.818 1.00 80.81 94 LYS A O 1
ATOM 780 N N . ILE A 1 95 ? -7.113 2.705 23.734 1.00 84.19 95 ILE A N 1
ATOM 781 C CA . ILE A 1 95 ? -8.531 3.072 23.672 1.00 84.19 95 ILE A CA 1
ATOM 782 C C . ILE A 1 95 ? -8.685 4.254 22.710 1.00 84.19 95 ILE A C 1
ATOM 784 O O . ILE A 1 95 ? -7.894 5.203 22.756 1.00 84.19 95 ILE A O 1
ATOM 788 N N . ARG A 1 96 ? -9.707 4.209 21.850 1.00 87.19 96 ARG A N 1
ATOM 789 C CA . ARG A 1 96 ? -10.138 5.337 21.015 1.00 87.19 96 ARG A CA 1
ATOM 790 C C . ARG A 1 96 ? -11.643 5.533 21.092 1.00 87.19 96 ARG A C 1
ATOM 792 O O . ARG A 1 96 ? -12.411 4.577 20.991 1.00 87.19 96 ARG A O 1
ATOM 799 N N . ASP A 1 97 ? -12.023 6.799 21.171 1.00 92.44 97 ASP A N 1
ATOM 800 C CA . ASP A 1 97 ? -13.408 7.245 21.129 1.00 92.44 97 ASP A CA 1
ATOM 801 C C . ASP A 1 97 ? -13.720 7.743 19.708 1.00 92.44 97 ASP A C 1
ATOM 803 O O . ASP A 1 97 ? -12.932 8.477 19.106 1.00 92.44 97 ASP A O 1
AT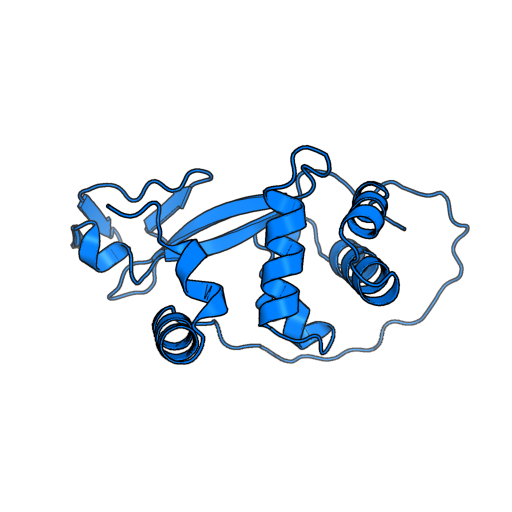OM 807 N N . CYS A 1 98 ? -14.857 7.327 19.155 1.00 94.19 98 CYS A N 1
ATOM 808 C CA . CYS A 1 98 ? -15.373 7.839 17.894 1.00 94.19 98 CYS A CA 1
ATOM 809 C C . CYS A 1 98 ? -16.280 9.042 18.161 1.00 94.19 98 CYS A C 1
ATOM 811 O O . CYS A 1 98 ? -17.302 8.906 18.830 1.00 94.19 98 CYS A O 1
ATOM 813 N N . TYR A 1 99 ? -15.943 10.202 17.599 1.00 94.19 99 TYR A N 1
ATOM 814 C CA . TYR A 1 99 ? -16.741 11.420 17.768 1.00 94.19 99 TYR A CA 1
ATOM 815 C C . TYR A 1 99 ? -18.096 11.372 17.047 1.00 94.19 99 TYR A C 1
ATOM 817 O O . TYR A 1 99 ? -19.035 12.014 17.499 1.00 94.19 99 TYR A O 1
ATOM 825 N N . GLU A 1 100 ? -18.212 10.590 15.970 1.00 95.00 100 GLU A N 1
ATOM 826 C CA . GLU A 1 100 ? -19.437 10.520 15.160 1.00 95.00 100 GLU A CA 1
ATOM 827 C C . GLU A 1 100 ? -20.511 9.636 15.803 1.00 95.00 100 GLU A C 1
ATOM 829 O O . GLU A 1 100 ? -21.668 10.031 15.900 1.00 95.00 100 GLU A O 1
ATOM 834 N N . CYS A 1 101 ? -20.147 8.436 16.272 1.00 95.31 101 CYS A N 1
ATOM 835 C CA . CYS A 1 101 ? -21.114 7.500 16.857 1.00 95.31 101 CYS A CA 1
ATOM 836 C C . CYS A 1 101 ? -21.047 7.402 18.390 1.00 95.31 101 CYS A C 1
ATOM 838 O O . CYS A 1 101 ? -21.792 6.621 18.977 1.00 95.31 101 CYS A O 1
ATOM 840 N N . GLY A 1 102 ? -20.120 8.116 19.040 1.00 95.12 102 GLY A N 1
ATOM 841 C CA . GLY A 1 102 ? -19.895 8.064 20.492 1.00 95.12 102 GLY A CA 1
ATOM 842 C C . GLY A 1 102 ? -19.324 6.737 21.013 1.00 95.12 102 GLY A C 1
ATOM 843 O O . GLY A 1 102 ? -19.203 6.549 22.223 1.00 95.12 102 GLY A O 1
ATOM 844 N N . GLY A 1 103 ? -18.992 5.802 20.118 1.00 94.00 103 GLY A N 1
ATOM 845 C CA . GLY A 1 103 ? -18.485 4.477 20.470 1.00 94.00 103 GLY A CA 1
ATOM 846 C C . GLY A 1 103 ? -17.071 4.538 21.043 1.00 94.00 103 GLY A C 1
ATOM 847 O O . GLY A 1 103 ? -16.255 5.344 20.599 1.00 94.00 103 GLY A O 1
ATOM 848 N N . LYS A 1 104 ? -16.772 3.662 22.006 1.00 94.56 104 LYS A N 1
ATOM 849 C CA . LYS A 1 104 ? -15.431 3.499 22.581 1.00 94.56 104 LYS A CA 1
ATOM 850 C C . LYS A 1 104 ? -14.897 2.120 22.243 1.00 94.56 104 LYS A C 1
ATOM 852 O O . LYS A 1 104 ? -15.554 1.121 22.531 1.00 94.56 104 LYS A O 1
ATOM 857 N N . TYR A 1 105 ? -13.711 2.071 21.654 1.00 91.81 105 TYR A N 1
ATOM 858 C CA . TYR A 1 105 ? -13.117 0.836 21.154 1.00 91.81 105 TYR A CA 1
ATOM 859 C C . TYR A 1 105 ? -11.741 0.626 21.769 1.00 91.81 105 TYR A C 1
ATOM 861 O O . TYR A 1 105 ? -10.941 1.560 21.868 1.00 91.81 105 TYR A O 1
ATOM 869 N N . ASN A 1 106 ? -11.476 -0.607 22.190 1.00 90.38 106 ASN A N 1
ATOM 870 C CA . ASN A 1 106 ? -10.150 -1.021 22.621 1.00 90.38 106 ASN A CA 1
ATOM 871 C C . ASN A 1 106 ? -9.269 -1.358 21.406 1.00 90.38 106 ASN A C 1
ATOM 873 O O . ASN A 1 106 ? -9.741 -1.467 20.273 1.00 90.38 106 ASN A O 1
ATOM 877 N N . GLN A 1 107 ? -7.975 -1.534 21.659 1.00 87.31 107 GLN A N 1
ATOM 878 C CA . GLN A 1 107 ? -6.996 -1.845 20.623 1.00 87.31 107 GLN A CA 1
ATOM 879 C C . GLN A 1 107 ? -7.344 -3.114 19.835 1.00 87.31 107 GLN A C 1
ATOM 881 O O . GLN A 1 107 ? -7.178 -3.124 18.621 1.00 87.31 107 GLN A O 1
ATOM 886 N N . ASP A 1 108 ? -7.835 -4.164 20.495 1.00 87.50 108 ASP A N 1
ATOM 887 C CA . ASP A 1 108 ? -8.069 -5.458 19.846 1.00 87.50 108 ASP A CA 1
ATOM 888 C C . ASP A 1 108 ? -9.182 -5.395 18.799 1.00 87.50 108 ASP A C 1
ATOM 890 O O . ASP A 1 108 ? -9.010 -5.920 17.705 1.00 87.50 108 ASP A O 1
ATOM 894 N N . ILE A 1 109 ? -10.263 -4.657 19.069 1.00 87.38 109 ILE A N 1
ATOM 895 C CA . ILE A 1 109 ? -11.319 -4.410 18.074 1.00 87.38 109 ILE A CA 1
ATOM 896 C C . ILE A 1 109 ? -10.786 -3.563 16.908 1.00 87.38 109 ILE A C 1
ATOM 898 O O . ILE A 1 109 ? -11.192 -3.738 15.759 1.00 87.38 109 ILE A O 1
ATOM 902 N N . LEU A 1 110 ? -9.896 -2.612 17.200 1.00 86.25 110 LEU A N 1
ATOM 903 C CA . LEU A 1 110 ? -9.376 -1.687 16.197 1.00 86.25 110 LEU A CA 1
ATOM 904 C C . LEU A 1 110 ? -8.320 -2.314 15.291 1.00 86.25 110 LEU A C 1
ATOM 906 O O . LEU A 1 110 ? -8.230 -1.885 14.145 1.00 86.25 110 LEU A O 1
ATOM 910 N N . LYS A 1 111 ? -7.555 -3.309 15.763 1.00 85.06 111 LYS A N 1
ATOM 911 C CA . LYS A 1 111 ? -6.532 -4.017 14.970 1.00 85.06 111 LYS A CA 1
ATOM 912 C C . LYS A 1 111 ? -7.114 -4.584 13.673 1.00 85.06 111 LYS A C 1
ATOM 914 O O . LYS A 1 111 ? -6.536 -4.379 12.612 1.00 85.06 111 LYS A O 1
ATOM 919 N N . ASP A 1 112 ? -8.307 -5.171 13.738 1.00 83.88 112 ASP A N 1
ATOM 920 C CA . ASP A 1 112 ? -8.999 -5.740 12.571 1.00 83.88 112 ASP A CA 1
ATOM 921 C C . ASP A 1 112 ? -9.575 -4.675 11.614 1.00 83.88 112 ASP A C 1
ATOM 923 O O . ASP A 1 112 ? -10.073 -4.994 10.531 1.00 83.88 112 ASP A O 1
ATOM 927 N N . LYS A 1 113 ? -9.538 -3.399 12.014 1.00 86.75 113 LYS A N 1
ATOM 928 C CA . LYS A 1 113 ? -10.044 -2.234 11.270 1.00 86.75 113 LYS A CA 1
ATOM 929 C C . LYS A 1 113 ? -8.942 -1.215 10.964 1.00 86.75 113 LYS A C 1
ATOM 931 O O . LYS A 1 113 ? -9.229 -0.029 10.769 1.00 86.75 113 LYS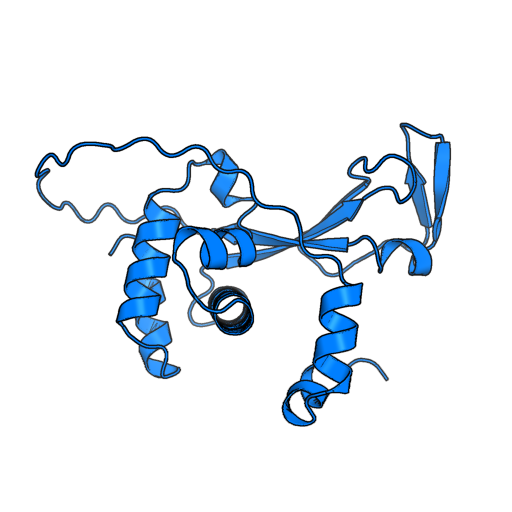 A O 1
ATOM 936 N N . VAL A 1 114 ? -7.687 -1.666 10.927 1.00 89.00 114 VAL A N 1
ATOM 937 C CA . VAL A 1 114 ? -6.564 -0.875 10.420 1.00 89.00 114 VAL A CA 1
ATOM 938 C C . VAL A 1 114 ? -6.392 -1.137 8.929 1.00 89.00 114 VAL A C 1
ATOM 940 O O . VAL A 1 114 ? -6.196 -2.267 8.493 1.00 89.00 114 VAL A O 1
ATOM 943 N N . GLU A 1 115 ? -6.436 -0.069 8.147 1.00 91.38 115 GLU A N 1
ATOM 944 C CA . GLU A 1 115 ? -6.072 -0.072 6.737 1.00 91.38 115 GLU A CA 1
ATOM 945 C C . GLU A 1 115 ? -4.620 0.386 6.578 1.00 91.38 115 GLU A C 1
ATOM 947 O O . GLU A 1 115 ? -4.180 1.338 7.233 1.00 91.38 115 GLU A O 1
ATOM 952 N N . ILE A 1 116 ? -3.886 -0.270 5.679 1.00 91.88 116 ILE A N 1
ATOM 953 C CA . ILE A 1 116 ? -2.507 0.083 5.345 1.00 91.88 116 ILE A CA 1
ATOM 954 C C . ILE A 1 116 ? -2.499 0.818 4.008 1.00 91.88 116 ILE A C 1
ATOM 956 O O . ILE A 1 116 ? -2.991 0.320 2.996 1.00 91.88 116 ILE A O 1
ATOM 960 N N . TYR A 1 117 ? -1.903 2.003 4.012 1.00 94.94 117 TYR A N 1
ATOM 961 C CA . TYR A 1 117 ? -1.636 2.805 2.827 1.00 94.94 117 TYR A CA 1
ATOM 962 C C . TYR A 1 117 ? -0.151 3.128 2.744 1.00 94.94 117 TYR A C 1
ATOM 964 O O . TYR A 1 117 ? 0.585 3.036 3.723 1.00 94.94 117 TYR A O 1
ATOM 972 N N . PHE A 1 118 ? 0.283 3.571 1.572 1.00 95.81 118 PHE A N 1
ATOM 973 C CA . PHE A 1 118 ? 1.640 4.033 1.341 1.00 95.81 118 PHE A CA 1
ATOM 974 C C . PHE A 1 118 ? 1.632 5.504 0.935 1.00 95.81 118 PHE A C 1
ATOM 976 O O . PHE A 1 118 ? 0.770 5.967 0.184 1.00 95.81 118 PHE A O 1
ATOM 983 N N . SER A 1 119 ? 2.609 6.248 1.433 1.00 94.50 119 SER A N 1
ATOM 984 C CA . SER A 1 119 ? 2.869 7.625 1.038 1.00 94.50 119 SER A CA 1
ATOM 985 C C . SER A 1 119 ? 4.138 7.689 0.221 1.00 94.50 119 SER A C 1
ATOM 987 O O . SER A 1 119 ? 5.159 7.162 0.635 1.00 94.50 119 SER A O 1
ATOM 989 N N . LEU A 1 120 ? 4.092 8.375 -0.910 1.00 94.50 120 LEU A N 1
ATOM 990 C CA . LEU A 1 120 ? 5.273 8.660 -1.706 1.00 94.50 120 LEU A CA 1
ATOM 991 C C . LEU A 1 120 ? 6.093 9.775 -1.050 1.00 94.50 120 LEU A C 1
ATOM 993 O O . LEU A 1 120 ? 5.576 10.872 -0.831 1.00 94.50 120 LEU A O 1
ATOM 997 N N . ASN A 1 121 ? 7.360 9.495 -0.753 1.00 91.00 121 ASN A N 1
ATOM 998 C CA . ASN A 1 121 ? 8.242 10.407 -0.020 1.00 91.00 121 ASN A CA 1
ATOM 999 C C . ASN A 1 121 ? 8.914 11.454 -0.916 1.00 91.00 121 ASN A C 1
ATOM 1001 O O . ASN A 1 121 ? 9.377 12.480 -0.423 1.00 91.00 121 ASN A O 1
ATOM 1005 N N . CYS A 1 122 ? 8.972 11.221 -2.229 1.00 87.06 122 CYS A N 1
ATOM 1006 C CA . CYS A 1 122 ? 9.641 12.115 -3.166 1.00 87.06 122 CYS A CA 1
ATOM 1007 C C . CYS A 1 122 ? 8.723 12.586 -4.303 1.00 87.06 122 CYS A C 1
ATOM 1009 O O . CYS A 1 122 ? 7.741 11.944 -4.688 1.00 87.06 122 CYS A O 1
ATOM 1011 N N . ALA A 1 123 ? 9.044 13.759 -4.844 1.00 85.00 123 ALA A N 1
ATOM 1012 C CA . ALA A 1 123 ? 8.436 14.250 -6.071 1.00 85.00 123 ALA A CA 1
ATOM 1013 C C . ALA A 1 123 ? 9.005 13.486 -7.283 1.00 85.00 123 ALA A C 1
ATOM 1015 O O . ALA A 1 123 ? 10.156 13.045 -7.228 1.00 85.00 123 ALA A O 1
ATOM 1016 N N . PRO A 1 124 ? 8.230 13.333 -8.375 1.00 85.25 124 PRO A N 1
ATOM 1017 C CA . PRO A 1 124 ? 8.774 12.811 -9.620 1.00 85.25 124 PRO A CA 1
ATOM 1018 C C . PRO A 1 124 ? 9.922 13.714 -10.063 1.00 85.25 124 PRO A C 1
ATOM 1020 O O . PRO A 1 124 ? 9.802 14.941 -10.031 1.00 85.25 124 PRO A O 1
ATOM 1023 N N . GLN A 1 125 ? 11.031 13.114 -10.471 1.00 83.69 125 GLN A N 1
ATOM 1024 C CA . GLN A 1 125 ? 12.104 13.866 -11.092 1.00 83.69 125 GLN A CA 1
ATOM 1025 C C . GLN A 1 125 ? 11.649 14.252 -12.497 1.00 83.69 125 GLN A C 1
ATOM 1027 O O . GLN A 1 125 ? 11.245 13.394 -13.288 1.00 83.69 125 GLN A O 1
ATOM 1032 N N . GLU A 1 126 ? 11.697 15.549 -12.803 1.00 63.47 126 GLU A N 1
ATOM 1033 C CA . GLU A 1 126 ? 11.546 16.041 -14.167 1.00 63.47 126 GLU A CA 1
ATOM 1034 C C . GLU A 1 126 ? 12.763 15.584 -14.969 1.00 63.47 126 GLU A C 1
ATOM 1036 O O . GLU A 1 126 ? 13.730 16.314 -15.174 1.00 63.47 126 GLU A O 1
ATOM 1041 N N . ASN A 1 127 ? 12.732 14.341 -15.440 1.00 52.16 127 ASN A N 1
ATOM 1042 C CA . ASN A 1 127 ? 13.484 14.026 -16.631 1.00 52.16 127 ASN A CA 1
ATOM 1043 C C . ASN A 1 127 ? 12.862 1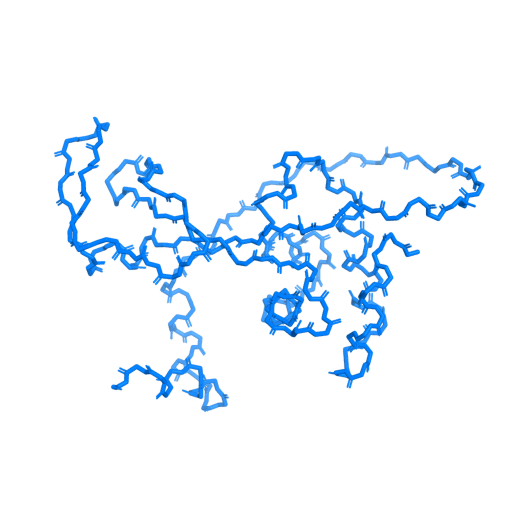4.884 -17.728 1.00 52.16 127 ASN A C 1
ATOM 1045 O O . ASN A 1 127 ? 11.712 14.665 -18.107 1.00 52.16 127 ASN A O 1
ATOM 1049 N N . ILE A 1 128 ? 13.612 15.893 -18.174 1.00 47.59 128 ILE A N 1
ATOM 1050 C CA . ILE A 1 128 ? 13.324 16.757 -19.319 1.00 47.59 128 ILE A CA 1
ATOM 1051 C C . ILE A 1 128 ? 13.284 15.863 -20.571 1.00 47.59 128 ILE A C 1
ATOM 1053 O O . ILE A 1 128 ? 14.179 15.871 -21.410 1.00 47.59 128 ILE A O 1
ATOM 1057 N N . MET A 1 129 ? 12.275 15.006 -20.682 1.00 44.53 129 MET A N 1
ATOM 1058 C CA . MET A 1 129 ? 11.947 14.302 -21.905 1.00 44.53 129 MET A CA 1
ATOM 1059 C C . MET A 1 129 ? 11.030 15.240 -22.673 1.00 44.53 129 MET A C 1
ATOM 1061 O O . MET A 1 129 ? 9.946 15.600 -22.211 1.00 44.53 129 MET A O 1
ATOM 1065 N N . LYS A 1 130 ? 11.539 15.710 -23.815 1.00 43.72 130 LYS A N 1
ATOM 1066 C CA . LYS A 1 130 ? 10.820 16.522 -24.797 1.00 43.72 130 LYS A CA 1
ATOM 1067 C C . LYS A 1 130 ? 9.409 15.954 -24.966 1.00 43.72 130 LYS A C 1
ATOM 1069 O O . LYS A 1 130 ? 9.267 14.771 -25.254 1.00 43.72 130 LYS A O 1
ATOM 1074 N N . LYS A 1 131 ? 8.391 16.789 -24.736 1.00 40.06 131 LYS A N 1
ATOM 1075 C CA . LYS A 1 131 ? 6.979 16.433 -24.912 1.00 40.06 131 LYS A CA 1
ATOM 1076 C C . LYS A 1 131 ? 6.768 15.827 -26.300 1.00 40.06 131 LYS A C 1
ATOM 1078 O O . LYS A 1 131 ? 6.869 16.545 -27.288 1.00 40.06 131 LYS A O 1
ATOM 1083 N N . GLU A 1 132 ? 6.406 14.555 -26.349 1.00 50.41 132 GLU A N 1
ATOM 1084 C CA . GLU A 1 132 ? 5.567 14.026 -27.418 1.00 50.41 132 GLU A CA 1
ATOM 1085 C C . GLU A 1 132 ? 4.175 13.813 -26.818 1.00 50.41 132 GLU A C 1
ATOM 1087 O O . GLU A 1 132 ? 4.009 13.175 -25.776 1.00 50.41 132 GLU A O 1
ATOM 1092 N N . GLU A 1 133 ? 3.185 14.475 -27.409 1.00 41.62 133 GLU A N 1
ATOM 1093 C CA . GLU A 1 133 ? 1.799 14.493 -26.950 1.00 41.62 133 GLU A CA 1
ATOM 1094 C C . GLU A 1 133 ? 1.133 13.141 -27.250 1.00 41.62 133 GLU A C 1
ATOM 1096 O O . GLU A 1 133 ? 1.117 12.702 -28.397 1.00 41.62 133 GLU A O 1
ATOM 1101 N N . VAL A 1 134 ? 0.560 12.481 -26.235 1.00 48.00 134 VAL A N 1
ATOM 1102 C CA . VAL A 1 134 ? -0.213 11.235 -26.406 1.00 48.00 134 VAL A CA 1
ATOM 1103 C C . VAL A 1 134 ? -1.623 11.409 -25.812 1.00 48.00 134 VAL A C 1
ATOM 1105 O O . VAL A 1 134 ? -1.749 12.031 -24.753 1.00 48.00 134 VAL A O 1
ATOM 1108 N N . PRO A 1 135 ? -2.699 10.894 -26.451 1.00 46.25 135 PRO A N 1
ATOM 1109 C CA . PRO A 1 135 ? -4.081 11.191 -26.071 1.00 46.25 135 PRO A CA 1
ATOM 1110 C C . PRO A 1 135 ? -4.554 10.380 -24.856 1.00 46.25 135 PRO A C 1
ATOM 1112 O O . PRO A 1 135 ? -4.208 9.212 -24.688 1.00 46.25 135 PRO A O 1
ATOM 1115 N N . ILE A 1 136 ? -5.411 10.990 -24.035 1.00 44.03 136 ILE A N 1
ATOM 1116 C CA . ILE A 1 136 ? -5.989 10.401 -22.817 1.00 44.03 136 ILE A CA 1
ATOM 1117 C C . ILE A 1 136 ? -7.292 9.657 -23.158 1.00 44.03 136 ILE A C 1
ATOM 1119 O O . ILE A 1 136 ? -8.242 10.268 -23.645 1.00 44.03 136 ILE A O 1
ATOM 1123 N N . GLY A 1 137 ? -7.358 8.355 -22.854 1.00 40.97 137 GLY A N 1
ATOM 1124 C CA . GLY A 1 137 ? -8.579 7.536 -22.900 1.00 40.97 137 GLY A CA 1
ATOM 1125 C C . GLY A 1 137 ? -9.233 7.391 -21.518 1.00 40.97 137 GLY A C 1
ATOM 1126 O O . GLY A 1 137 ? -8.547 7.168 -20.523 1.00 40.97 137 GLY A O 1
ATOM 1127 N N . GLY A 1 138 ? -10.560 7.542 -21.445 1.00 42.53 138 GLY A N 1
ATOM 1128 C CA . GLY A 1 138 ? -11.341 7.502 -20.205 1.00 42.53 138 GLY A CA 1
ATOM 1129 C C . GLY A 1 138 ? -11.821 6.098 -19.823 1.00 42.53 138 GLY A C 1
ATOM 1130 O O . GLY A 1 138 ? -12.442 5.412 -20.628 1.00 42.53 138 GLY A O 1
ATOM 1131 N N . GLY A 1 139 ? -11.596 5.701 -18.569 1.00 44.62 139 GLY A N 1
ATOM 1132 C CA . GLY A 1 139 ? -12.181 4.500 -17.972 1.00 44.62 139 GLY A CA 1
ATOM 1133 C C . GLY A 1 139 ? -12.523 4.744 -16.505 1.00 44.62 139 GLY A C 1
ATOM 1134 O O . GLY A 1 139 ? -11.637 5.009 -15.697 1.00 44.62 139 GLY A O 1
ATOM 1135 N N . GLN A 1 140 ? -13.812 4.700 -16.166 1.00 47.09 140 GLN A N 1
ATOM 1136 C CA . GLN A 1 140 ? -14.322 4.777 -14.796 1.00 47.09 140 GLN A CA 1
ATOM 1137 C C . GLN A 1 140 ? -14.605 3.358 -14.284 1.00 47.09 140 GLN A C 1
ATOM 1139 O O . GLN A 1 140 ? -15.557 2.723 -14.727 1.00 47.09 140 GLN A O 1
ATOM 1144 N N . GLY A 1 141 ? -13.814 2.874 -13.328 1.00 47.84 141 GLY A N 1
ATOM 1145 C CA . GLY A 1 141 ? -14.111 1.676 -12.538 1.00 47.84 141 GLY A CA 1
ATOM 1146 C C . GLY A 1 141 ? -13.681 1.905 -11.090 1.00 47.84 141 GLY A C 1
ATOM 1147 O O . GLY A 1 141 ? -12.600 2.438 -10.856 1.00 47.84 141 GLY A O 1
ATOM 1148 N N . LYS A 1 142 ? -14.536 1.574 -10.114 1.00 47.94 142 LYS A N 1
ATOM 1149 C CA . LYS A 1 142 ? -14.219 1.658 -8.677 1.00 47.94 142 LYS A CA 1
ATOM 1150 C C . LYS A 1 142 ? -13.914 0.259 -8.144 1.00 47.94 142 LYS A C 1
ATOM 1152 O O . LYS A 1 142 ? -14.752 -0.629 -8.266 1.00 47.94 142 LYS A O 1
ATOM 1157 N N . ALA A 1 143 ? -12.736 0.087 -7.554 1.00 54.53 143 ALA A N 1
ATOM 1158 C CA . ALA A 1 143 ? -12.335 -1.121 -6.841 1.00 54.53 143 ALA A CA 1
ATOM 1159 C C . ALA A 1 143 ? -12.914 -1.168 -5.413 1.00 54.53 143 ALA A C 1
ATOM 1161 O O . ALA A 1 143 ? -13.175 -0.121 -4.820 1.00 54.53 143 ALA A O 1
ATOM 1162 N N . VAL A 1 144 ? -13.079 -2.374 -4.861 1.00 60.59 144 VAL A N 1
ATOM 1163 C CA . VAL A 1 144 ? -13.513 -2.629 -3.473 1.00 60.59 144 VAL A CA 1
ATOM 1164 C C . VAL A 1 144 ? -12.284 -2.920 -2.596 1.00 60.59 144 VAL A C 1
ATOM 1166 O O . VAL A 1 144 ? -11.355 -3.585 -3.045 1.00 60.59 144 VAL A O 1
ATOM 1169 N N . SER A 1 145 ? -12.261 -2.406 -1.363 1.00 54.81 145 SER A N 1
ATOM 1170 C CA . SER A 1 145 ? -11.147 -2.520 -0.404 1.00 54.81 145 SER A CA 1
ATOM 1171 C C . SER A 1 145 ? -10.896 -3.965 0.076 1.00 54.81 145 SER A C 1
ATOM 1173 O O . SER A 1 145 ? -11.858 -4.691 0.332 1.00 54.81 145 SER A O 1
ATOM 1175 N N . LEU A 1 146 ? -9.629 -4.371 0.278 1.00 60.16 146 LEU A N 1
ATOM 1176 C CA . LEU A 1 146 ? -9.297 -5.635 0.972 1.00 60.16 146 LEU A CA 1
ATOM 1177 C C . LEU A 1 146 ? -9.716 -5.565 2.431 1.00 60.16 146 LEU A C 1
ATOM 1179 O O . LEU A 1 146 ? -9.537 -4.542 3.090 1.00 60.16 146 LEU A O 1
ATOM 1183 N N . GLN A 1 147 ? -10.132 -6.706 2.959 1.00 63.28 147 GLN A N 1
ATOM 1184 C CA . GLN A 1 147 ? -10.346 -6.898 4.386 1.00 63.28 147 GLN A CA 1
ATOM 1185 C C . GLN A 1 147 ? -9.300 -7.869 4.944 1.00 63.28 147 GLN A C 1
ATOM 1187 O O . GLN A 1 147 ? -8.954 -8.850 4.287 1.00 63.28 147 GLN A O 1
ATOM 1192 N N . GLY A 1 148 ? -8.839 -7.643 6.178 1.00 61.09 148 GLY A N 1
ATOM 1193 C CA . GLY A 1 148 ? -7.810 -8.471 6.829 1.00 61.09 148 GLY A CA 1
ATOM 1194 C C . GLY A 1 148 ? -8.166 -9.960 6.960 1.00 61.09 148 GLY A C 1
ATOM 1195 O O . GLY A 1 148 ? -7.281 -10.807 7.010 1.00 61.09 148 GLY A O 1
ATOM 1196 N N . LEU A 1 149 ? -9.456 -10.307 6.922 1.00 60.84 149 LEU A N 1
ATOM 1197 C CA . LEU A 1 149 ? -9.926 -11.696 6.974 1.00 60.84 149 LEU A CA 1
ATOM 1198 C C . LEU A 1 149 ? -9.575 -12.495 5.703 1.00 60.84 149 LEU A C 1
ATOM 1200 O O . LEU A 1 149 ? -9.328 -13.695 5.786 1.00 60.84 149 LEU A O 1
ATOM 1204 N N . MET A 1 150 ? -9.496 -11.831 4.540 1.00 61.12 150 MET A N 1
ATOM 1205 C CA . MET A 1 150 ? -9.026 -12.459 3.294 1.00 61.12 150 MET A CA 1
ATOM 1206 C C . MET A 1 150 ? -7.532 -12.780 3.355 1.00 61.12 150 MET A C 1
ATOM 1208 O O . MET A 1 150 ? -7.117 -13.831 2.879 1.00 61.12 150 MET A O 1
ATOM 1212 N N . VAL A 1 151 ? -6.746 -11.913 3.998 1.00 61.28 151 VAL A N 1
ATOM 1213 C CA . VAL A 1 151 ? -5.305 -12.120 4.193 1.00 61.28 151 VAL A CA 1
ATOM 1214 C C . VAL A 1 151 ? -5.062 -13.311 5.125 1.00 61.28 151 VAL A C 1
ATOM 1216 O O . VAL A 1 151 ? -4.211 -14.147 4.845 1.00 61.28 151 VAL A O 1
ATOM 1219 N N .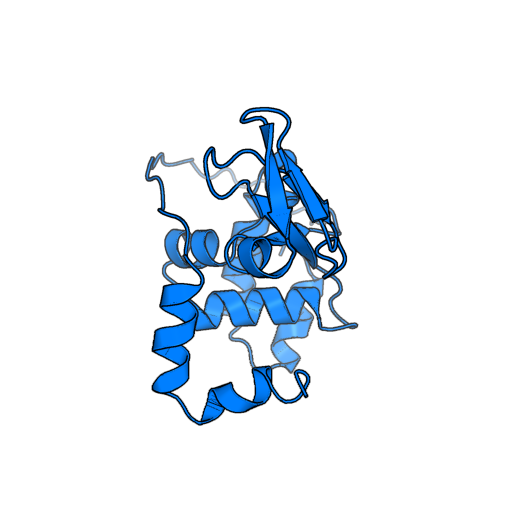 ARG A 1 152 ? -5.866 -13.460 6.186 1.00 56.91 152 ARG A N 1
ATOM 1220 C CA . ARG A 1 152 ? -5.739 -14.567 7.148 1.00 56.91 152 ARG A CA 1
ATOM 1221 C C . ARG A 1 152 ? -6.001 -15.943 6.521 1.00 56.91 152 ARG A C 1
ATOM 1223 O O . ARG A 1 152 ? -5.213 -16.856 6.731 1.00 56.91 152 ARG A O 1
ATOM 1230 N N . ASN A 1 153 ? -7.041 -16.067 5.693 1.00 57.81 153 ASN A N 1
ATOM 1231 C CA . ASN A 1 153 ? -7.368 -17.330 5.016 1.00 57.81 153 ASN A CA 1
ATOM 1232 C C . ASN A 1 153 ? -6.344 -17.730 3.939 1.00 57.81 153 ASN A C 1
ATOM 1234 O O . ASN A 1 153 ? -6.206 -18.912 3.654 1.00 57.81 153 ASN A O 1
ATOM 1238 N N . MET A 1 154 ? -5.630 -16.771 3.340 1.00 60.53 154 MET A N 1
ATOM 1239 C CA . MET A 1 154 ? -4.558 -17.060 2.375 1.00 60.53 154 MET A CA 1
ATOM 1240 C C . MET A 1 154 ? -3.271 -17.549 3.054 1.00 60.53 154 MET A C 1
ATOM 1242 O O . MET A 1 154 ? -2.518 -18.330 2.469 1.00 60.53 154 MET A O 1
ATOM 1246 N N . LEU A 1 155 ? -3.043 -17.129 4.301 1.00 58.31 155 LEU A N 1
ATOM 1247 C CA . LEU A 1 155 ? -1.868 -17.488 5.095 1.00 58.31 155 LEU A CA 1
ATOM 1248 C C . LEU A 1 155 ? -1.971 -18.884 5.728 1.00 58.31 155 LEU A C 1
ATOM 1250 O O . LEU A 1 155 ? -0.955 -19.554 5.858 1.00 58.31 155 LEU A O 1
ATOM 1254 N N . GLU A 1 156 ? -3.177 -19.368 6.051 1.00 57.47 156 GLU A N 1
ATOM 1255 C CA . GLU A 1 156 ? -3.385 -20.742 6.556 1.00 57.47 156 GLU A CA 1
ATOM 1256 C C . GLU A 1 156 ? -3.092 -21.830 5.503 1.00 57.47 156 GLU A C 1
ATOM 1258 O O . GLU A 1 156 ? -2.929 -23.000 5.841 1.00 57.47 156 GLU A O 1
ATOM 1263 N N . THR A 1 157 ? -2.991 -21.453 4.225 1.00 58.22 157 THR A N 1
ATOM 1264 C CA . THR A 1 157 ? -2.710 -22.362 3.103 1.00 58.22 157 THR A CA 1
ATOM 1265 C C . THR A 1 157 ? -1.263 -22.346 2.601 1.00 58.22 157 THR A C 1
ATOM 1267 O O . THR A 1 157 ? -0.950 -23.122 1.701 1.00 58.22 157 THR A O 1
ATOM 1270 N N . ASN A 1 158 ? -0.380 -21.492 3.136 1.00 53.66 158 ASN A N 1
ATOM 1271 C CA . ASN A 1 158 ? 0.972 -21.303 2.594 1.00 53.66 158 ASN A CA 1
ATOM 1272 C C . ASN A 1 158 ? 2.046 -21.249 3.696 1.00 53.66 158 ASN A C 1
ATOM 1274 O O . ASN A 1 158 ? 2.266 -20.207 4.316 1.00 53.66 158 ASN A O 1
ATOM 1278 N N . ASP A 1 159 ? 2.766 -22.361 3.884 1.00 57.03 159 ASP A N 1
ATOM 1279 C CA . ASP A 1 159 ? 3.845 -22.513 4.879 1.00 57.03 159 ASP A CA 1
ATOM 1280 C C . ASP A 1 159 ? 5.002 -21.507 4.694 1.00 57.03 159 ASP A C 1
ATOM 1282 O O . ASP A 1 159 ? 5.683 -21.165 5.659 1.00 57.03 159 ASP A O 1
ATOM 1286 N N . GLU A 1 160 ? 5.207 -20.968 3.486 1.00 57.25 160 GLU A N 1
ATOM 1287 C CA . GLU A 1 160 ? 6.291 -20.018 3.178 1.00 57.25 160 GLU A CA 1
ATOM 1288 C C . GLU A 1 160 ? 6.053 -18.584 3.701 1.00 57.25 160 GLU A C 1
ATOM 1290 O O . GLU A 1 160 ? 6.990 -17.786 3.753 1.00 57.25 160 GLU A O 1
ATOM 1295 N N . LEU A 1 161 ? 4.826 -18.239 4.118 1.00 54.44 161 LEU A N 1
ATOM 1296 C CA . LEU A 1 161 ? 4.474 -16.901 4.629 1.00 54.44 161 LEU A CA 1
ATOM 1297 C C . LEU A 1 161 ? 4.429 -16.821 6.165 1.00 54.44 161 LEU A C 1
ATOM 1299 O O . LEU A 1 161 ? 4.233 -15.741 6.726 1.00 54.44 161 LEU A O 1
ATOM 1303 N N . SER A 1 162 ? 4.664 -17.942 6.849 1.00 53.91 162 SER A N 1
ATOM 1304 C CA . SER A 1 162 ? 4.706 -18.055 8.314 1.00 53.91 162 SER A CA 1
ATOM 1305 C C . SER A 1 162 ? 5.755 -17.137 8.971 1.00 53.91 162 SER A C 1
ATOM 1307 O O . SER A 1 162 ? 5.534 -16.619 10.067 1.00 53.91 162 SER A O 1
ATOM 1309 N N . GLY A 1 163 ? 6.847 -16.823 8.263 1.00 51.22 163 GLY A N 1
ATOM 1310 C CA . GLY A 1 163 ? 7.911 -15.926 8.732 1.00 51.22 163 GLY A CA 1
ATOM 1311 C C . GLY A 1 163 ? 7.521 -14.446 8.866 1.00 51.22 163 GLY A C 1
ATOM 1312 O O . GLY A 1 163 ? 8.248 -13.686 9.500 1.00 51.22 163 GLY A O 1
ATOM 1313 N N . LEU A 1 164 ? 6.368 -14.016 8.333 1.00 51.38 164 LEU A N 1
ATOM 1314 C CA . LEU A 1 164 ? 5.849 -12.654 8.546 1.00 51.38 164 LEU A CA 1
ATOM 1315 C C . LEU A 1 164 ? 5.320 -12.426 9.976 1.00 51.38 164 LEU A C 1
ATOM 1317 O O . LEU A 1 164 ? 5.035 -11.283 10.327 1.00 51.38 164 LEU A O 1
ATOM 1321 N N . PHE A 1 165 ? 5.214 -13.477 10.804 1.00 47.88 165 PHE A N 1
ATOM 1322 C CA . PHE A 1 165 ? 4.657 -13.399 12.161 1.00 47.88 165 PHE A CA 1
ATOM 1323 C C . PHE A 1 165 ? 5.578 -13.865 13.307 1.00 47.88 165 PHE A C 1
ATOM 1325 O O . PHE A 1 165 ? 5.161 -13.782 14.461 1.00 47.88 165 PHE A O 1
ATOM 1332 N N . GLU A 1 166 ? 6.839 -14.255 13.075 1.00 48.44 166 GLU A N 1
ATOM 1333 C CA . GLU A 1 166 ? 7.743 -14.631 14.189 1.00 48.44 166 GLU A CA 1
ATOM 1334 C C . GLU A 1 166 ? 8.141 -13.457 15.112 1.00 48.44 166 GLU A C 1
ATOM 1336 O O . GLU A 1 166 ? 8.742 -13.667 16.161 1.00 48.44 166 GLU A O 1
ATOM 1341 N N . CYS A 1 167 ? 7.741 -12.221 14.799 1.00 45.69 167 CYS A N 1
ATOM 1342 C CA . CYS A 1 167 ? 7.892 -11.071 15.698 1.00 45.69 167 CYS A CA 1
ATOM 1343 C C . CYS A 1 167 ? 6.701 -10.844 16.655 1.00 45.69 167 CYS A C 1
ATOM 1345 O O . CYS A 1 167 ? 6.662 -9.813 17.323 1.00 45.69 167 CYS A O 1
ATOM 1347 N N . PHE A 1 168 ? 5.729 -11.765 16.723 1.00 38.97 168 PHE A N 1
ATOM 1348 C CA . PHE A 1 168 ? 4.514 -11.633 17.547 1.00 38.97 168 PHE A CA 1
ATOM 1349 C C . PHE A 1 168 ? 4.457 -12.539 18.795 1.00 38.97 168 PHE A C 1
ATOM 1351 O O . PHE A 1 168 ? 3.370 -12.741 19.344 1.00 38.97 168 PHE A O 1
ATOM 1358 N N . LEU A 1 169 ? 5.598 -13.041 19.282 1.00 39.22 169 LEU A N 1
ATOM 1359 C CA . LEU A 1 169 ? 5.720 -13.596 20.640 1.00 39.22 169 LEU A CA 1
ATOM 1360 C C . LEU A 1 169 ? 6.473 -12.640 21.568 1.00 39.22 169 LEU A C 1
ATOM 1362 O O . LEU A 1 169 ? 7.556 -12.160 21.168 1.00 39.22 169 LEU A O 1
#

Foldseek 3Di:
DQQCLLVVCVVVVDDPVVSVLVNVVLVPDDPVCLAFADLVVSCVVVVNDSVVSVVSLCCCAPPPSRVFKAKKKWWADPPPRHTQDIDSDPDDDQWTADPPPRDIDGSVVRVQRIDIGIHGPDGGDPPVDPDDDDDDDDDDDDDDDDGVVVVVVVVVVDPVCCVVCPVPD